Protein AF-A0A9Q0XMI4-F1 (afdb_monomer_lite)

Radius of gyration: 21.8 Å; chains: 1; bounding box: 49×45×54 Å

Foldseek 3Di:
DDDDDPVVVVVVVVVVVVPDDVVVVVLVCVLVVVPDDPVCPCVVVNPPCPDDPPD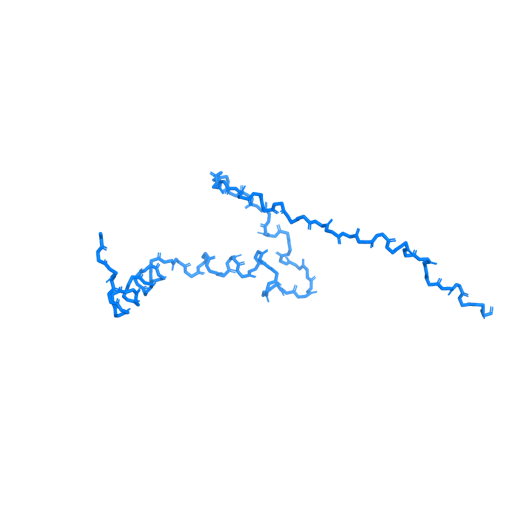PPPPPPPPPDPPPPCPDDPPPPD

Organism: NCBI:txid171643

Secondary structure (DSSP, 8-state):
-PPPPHHHHHHHHHHHHHTS-HHHHHHHHHHTTSS--TTSTTGGGG----S---------------------------

Structure (mmCIF, N/CA/C/O backbone):
data_AF-A0A9Q0XMI4-F1
#
_entry.id   AF-A0A9Q0XMI4-F1
#
loop_
_atom_site.group_PDB
_atom_site.id
_atom_site.type_symbol
_atom_site.label_atom_id
_atom_site.label_alt_id
_atom_site.label_comp_id
_atom_site.label_asym_id
_atom_site.label_entity_id
_atom_site.label_seq_id
_atom_site.pdbx_PDB_ins_code
_atom_site.Cartn_x
_atom_site.Cartn_y
_atom_site.Cartn_z
_atom_site.occupancy
_atom_site.B_iso_or_equiv
_atom_site.auth_seq_id
_atom_site.auth_comp_id
_atom_site.auth_asym_id
_atom_site.auth_atom_id
_atom_site.pdbx_PDB_model_num
ATOM 1 N N . MET A 1 1 ? -2.942 2.720 30.203 1.00 72.75 1 MET A N 1
ATOM 2 C CA . MET A 1 1 ? -3.726 2.772 28.945 1.00 72.75 1 MET A CA 1
ATOM 3 C C . MET A 1 1 ? -4.424 1.431 28.751 1.00 72.75 1 MET A C 1
ATOM 5 O O . MET A 1 1 ? -3.803 0.416 29.034 1.00 72.75 1 MET A O 1
ATOM 9 N N . LYS A 1 2 ? -5.703 1.399 28.352 1.00 88.50 2 LYS A N 1
ATOM 10 C CA . LYS A 1 2 ? -6.426 0.138 28.086 1.00 88.50 2 LYS A CA 1
ATOM 11 C C . LYS A 1 2 ? -6.237 -0.270 26.622 1.00 88.50 2 LYS A C 1
ATOM 13 O O . LYS A 1 2 ? -6.256 0.599 25.754 1.00 88.50 2 LYS A O 1
ATOM 18 N N . ARG A 1 3 ? -6.070 -1.573 26.356 1.00 90.56 3 ARG A N 1
ATOM 19 C CA . ARG A 1 3 ? -5.970 -2.098 24.986 1.00 90.56 3 ARG A CA 1
ATOM 20 C C . ARG A 1 3 ? -7.302 -1.859 24.259 1.00 90.56 3 ARG A C 1
ATOM 22 O O . ARG A 1 3 ? -8.345 -2.213 24.812 1.00 90.56 3 ARG A O 1
ATOM 29 N N . PRO A 1 4 ? -7.296 -1.262 23.058 1.00 90.88 4 PRO A N 1
ATOM 30 C CA . PRO A 1 4 ? -8.508 -1.121 22.266 1.00 90.88 4 PRO A CA 1
ATOM 31 C C . PRO A 1 4 ? -9.029 -2.500 21.848 1.00 90.88 4 PRO A C 1
ATOM 33 O O . PRO A 1 4 ? -8.259 -3.437 21.637 1.00 90.88 4 PRO A O 1
ATOM 36 N N . GLY A 1 5 ? -10.351 -2.625 21.740 1.00 96.81 5 GLY A N 1
ATOM 37 C CA . GLY A 1 5 ? -10.974 -3.841 21.224 1.00 96.81 5 GLY A CA 1
ATOM 38 C C . GLY A 1 5 ? -10.666 -4.047 19.739 1.00 96.81 5 GLY A C 1
ATOM 39 O O . GLY A 1 5 ? -10.430 -3.083 19.011 1.00 96.81 5 GLY A O 1
ATOM 40 N N . ILE A 1 6 ? -10.732 -5.300 19.282 1.00 95.31 6 ILE A N 1
ATOM 41 C CA . ILE A 1 6 ? -10.450 -5.690 17.888 1.00 95.31 6 ILE A CA 1
ATOM 42 C C . ILE A 1 6 ? -11.285 -4.866 16.901 1.00 95.31 6 ILE A C 1
ATOM 44 O O . ILE A 1 6 ? -10.736 -4.301 15.967 1.00 95.31 6 ILE A O 1
ATOM 48 N N . SER A 1 7 ? -12.585 -4.699 17.168 1.00 96.94 7 SER A N 1
ATOM 49 C CA . SER A 1 7 ? -13.480 -3.882 16.332 1.00 96.94 7 SER A CA 1
ATOM 50 C C . SER A 1 7 ? -12.968 -2.447 16.142 1.00 96.94 7 SER A C 1
ATOM 52 O O . SER A 1 7 ? -12.994 -1.910 15.035 1.00 96.94 7 SER A O 1
ATOM 54 N N . LYS A 1 8 ? -12.407 -1.847 17.199 1.00 96.69 8 LYS A N 1
ATOM 55 C CA . LYS A 1 8 ? -11.858 -0.491 17.134 1.00 96.69 8 LYS A CA 1
ATOM 56 C C . LYS A 1 8 ? -10.592 -0.431 16.279 1.00 96.69 8 LYS A C 1
ATOM 58 O O . LYS A 1 8 ? -10.439 0.500 15.497 1.00 96.69 8 LYS A O 1
ATOM 63 N N . ILE A 1 9 ? -9.729 -1.438 16.398 1.00 96.69 9 IL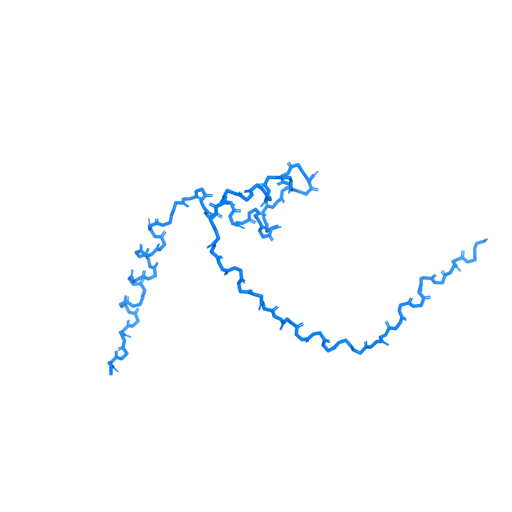E A N 1
ATOM 64 C CA . ILE A 1 9 ? -8.517 -1.570 15.580 1.00 96.69 9 ILE A CA 1
ATOM 65 C C . ILE A 1 9 ? -8.892 -1.759 14.105 1.00 96.69 9 ILE A C 1
ATOM 67 O O . ILE A 1 9 ? -8.358 -1.058 13.252 1.00 96.69 9 ILE A O 1
ATOM 71 N N . CYS A 1 10 ? -9.850 -2.638 13.799 1.00 97.12 10 CYS A N 1
ATOM 72 C CA . CYS A 1 10 ? -10.334 -2.850 12.433 1.00 97.12 10 CYS A CA 1
ATOM 73 C C . CYS A 1 10 ? -10.906 -1.566 11.824 1.00 97.12 10 CYS A C 1
ATOM 75 O O . CYS A 1 10 ? -10.638 -1.268 10.663 1.00 97.12 10 CYS A O 1
ATOM 77 N N . GLN A 1 11 ? -11.654 -0.788 12.612 1.00 97.56 11 GLN A N 1
ATOM 78 C CA . GLN A 1 11 ? -12.170 0.503 12.166 1.00 97.56 11 GLN A CA 1
ATOM 79 C C . GLN A 1 11 ? -11.033 1.469 11.818 1.00 97.56 11 GLN A C 1
ATOM 81 O O . GLN A 1 11 ? -11.094 2.113 10.779 1.00 97.56 11 GLN A O 1
ATOM 86 N N . TRP A 1 12 ? -9.991 1.547 12.648 1.00 97.19 12 TRP A N 1
ATOM 87 C CA . TRP A 1 12 ? -8.834 2.395 12.360 1.00 97.19 12 TRP A CA 1
ATOM 88 C C . TRP A 1 12 ? -8.099 1.961 11.102 1.00 97.19 12 TRP A C 1
ATOM 90 O O . TRP A 1 12 ? -7.828 2.803 10.259 1.00 97.19 12 TRP A O 1
ATOM 100 N N . ILE A 1 13 ? -7.838 0.662 10.942 1.00 96.19 13 ILE A N 1
ATOM 101 C CA . ILE A 1 13 ? -7.195 0.124 9.738 1.00 96.19 13 ILE A CA 1
ATOM 102 C C . ILE A 1 13 ? -8.012 0.498 8.502 1.00 96.19 13 ILE A C 1
ATOM 104 O O . ILE A 1 13 ? -7.457 1.049 7.557 1.00 96.19 13 ILE A O 1
ATOM 108 N N . LYS A 1 14 ? -9.329 0.263 8.530 1.00 96.69 14 LYS A N 1
ATOM 109 C CA . LYS A 1 14 ? -10.211 0.592 7.409 1.00 96.69 14 LYS A CA 1
ATOM 110 C C . LYS A 1 14 ? -10.176 2.084 7.082 1.00 96.69 14 LYS A C 1
ATOM 112 O O . LYS A 1 14 ? -9.912 2.442 5.947 1.00 96.69 14 LYS A O 1
ATOM 117 N N . THR A 1 15 ? -10.395 2.946 8.073 1.00 97.06 15 THR A N 1
ATOM 118 C CA . THR A 1 15 ? -10.398 4.400 7.861 1.00 97.06 15 THR A CA 1
ATOM 119 C C . THR A 1 15 ? -9.050 4.912 7.359 1.00 97.06 15 THR A C 1
ATOM 121 O O . THR A 1 15 ? -9.021 5.797 6.512 1.00 97.06 15 THR A O 1
ATOM 124 N N . SER A 1 16 ? -7.941 4.354 7.849 1.00 95.06 16 SER A N 1
ATOM 125 C CA . SER A 1 16 ? -6.609 4.704 7.360 1.00 95.06 16 SER A CA 1
ATOM 126 C C . SER A 1 16 ? -6.419 4.301 5.901 1.00 95.06 16 SER A C 1
ATOM 128 O O . SER A 1 16 ? -5.930 5.112 5.126 1.00 95.06 16 SER A O 1
ATOM 130 N N . TRP A 1 17 ? -6.830 3.089 5.517 1.00 95.00 17 TRP A N 1
ATOM 131 C CA . TRP A 1 17 ? -6.742 2.625 4.130 1.00 95.00 17 TRP A CA 1
ATOM 132 C C . TRP A 1 17 ? -7.666 3.397 3.187 1.00 95.00 17 TRP A C 1
ATOM 134 O O . TRP A 1 17 ? -7.223 3.767 2.106 1.00 95.00 17 TRP A O 1
ATOM 144 N N . ASP A 1 18 ? -8.891 3.723 3.610 1.00 95.12 18 ASP A N 1
ATOM 145 C CA . ASP A 1 18 ? -9.839 4.530 2.826 1.00 95.12 18 ASP A CA 1
ATOM 146 C C . ASP A 1 18 ? -9.299 5.950 2.538 1.00 95.12 18 ASP A C 1
ATOM 148 O O . ASP A 1 18 ? -9.719 6.599 1.581 1.00 95.12 18 ASP A O 1
ATOM 152 N N . ALA A 1 19 ? -8.368 6.455 3.356 1.00 95.00 19 ALA A N 1
ATOM 153 C CA . ALA A 1 19 ? -7.723 7.752 3.146 1.00 95.00 19 ALA A CA 1
ATOM 154 C C . ALA A 1 19 ? -6.549 7.703 2.146 1.00 95.00 19 ALA A C 1
ATOM 156 O O . ALA A 1 19 ? -6.076 8.755 1.704 1.00 95.00 19 ALA A O 1
ATOM 157 N N . VAL A 1 20 ? -6.058 6.512 1.792 1.00 92.69 20 VAL A N 1
ATOM 158 C CA . VAL A 1 20 ? -4.957 6.342 0.837 1.00 92.69 20 VAL A CA 1
ATOM 159 C C . VAL A 1 20 ? -5.512 6.386 -0.585 1.00 92.69 20 VAL A C 1
ATOM 161 O O . VAL A 1 20 ? -6.431 5.654 -0.933 1.00 92.69 20 VAL A O 1
ATOM 164 N N . LYS A 1 21 ? -4.931 7.238 -1.436 1.00 90.75 21 LYS A N 1
ATOM 165 C CA . LYS A 1 21 ? -5.288 7.294 -2.861 1.00 90.75 21 LYS A CA 1
ATOM 166 C C . LYS A 1 21 ? -4.810 6.035 -3.581 1.00 90.75 21 LYS A C 1
ATOM 168 O O . LYS A 1 21 ? -3.670 5.619 -3.381 1.00 90.75 21 LYS A O 1
ATOM 173 N N . GLU A 1 22 ? -5.628 5.507 -4.486 1.00 89.44 22 GLU A N 1
ATOM 174 C CA . GLU A 1 22 ? -5.284 4.333 -5.302 1.00 89.44 22 GLU A CA 1
ATOM 175 C C . GLU A 1 22 ? -3.962 4.514 -6.060 1.00 89.44 22 GLU A C 1
ATOM 177 O O . GLU A 1 22 ? -3.134 3.609 -6.058 1.00 89.44 22 GLU A O 1
ATOM 182 N N . ASP A 1 23 ? -3.690 5.712 -6.591 1.00 84.12 23 ASP A N 1
ATOM 183 C CA . ASP A 1 23 ? -2.424 6.024 -7.271 1.00 84.12 23 ASP A CA 1
ATOM 184 C C . ASP A 1 23 ? -1.188 5.767 -6.396 1.00 84.12 23 ASP A C 1
ATOM 186 O O . ASP A 1 23 ? -0.142 5.364 -6.899 1.00 84.12 23 ASP A O 1
ATOM 190 N N . ILE A 1 24 ? -1.287 5.998 -5.081 1.00 85.44 24 ILE A N 1
ATOM 191 C CA . ILE A 1 24 ? -0.188 5.753 -4.134 1.00 85.44 24 ILE A CA 1
ATOM 192 C C . ILE A 1 24 ? 0.021 4.249 -3.961 1.00 85.44 24 ILE A C 1
ATOM 194 O O . ILE A 1 24 ? 1.161 3.790 -3.920 1.00 85.44 24 ILE A O 1
ATOM 198 N N . VAL A 1 25 ? -1.074 3.488 -3.891 1.00 86.12 25 VAL A N 1
ATOM 199 C CA . VAL A 1 25 ? -1.047 2.026 -3.788 1.00 86.12 25 VAL A CA 1
ATOM 200 C C . VAL A 1 25 ? -0.435 1.429 -5.053 1.00 86.12 25 VAL A C 1
ATOM 202 O O . VAL A 1 25 ? 0.515 0.661 -4.978 1.00 86.12 25 VAL A O 1
ATOM 205 N N . ILE A 1 26 ? -0.902 1.839 -6.231 1.00 85.06 26 ILE A N 1
ATOM 206 C CA . ILE A 1 26 ? -0.375 1.355 -7.513 1.00 85.06 26 ILE A CA 1
ATOM 207 C C . ILE A 1 26 ? 1.121 1.672 -7.634 1.00 85.06 26 ILE A C 1
ATOM 209 O O . ILE A 1 26 ? 1.915 0.787 -7.956 1.00 85.06 26 ILE A O 1
ATOM 213 N N . LYS A 1 27 ? 1.532 2.907 -7.317 1.00 81.94 27 LYS A N 1
ATOM 214 C CA . LYS A 1 27 ? 2.947 3.305 -7.348 1.00 81.94 27 LYS A CA 1
ATOM 215 C C . LYS A 1 27 ? 3.811 2.500 -6.381 1.00 81.94 27 LYS A C 1
ATOM 217 O O . LYS A 1 27 ? 4.946 2.192 -6.730 1.00 81.94 27 LYS A O 1
ATOM 222 N N . SER A 1 28 ? 3.317 2.148 -5.191 1.00 80.44 28 SER A N 1
ATOM 223 C CA . SER A 1 28 ? 4.096 1.348 -4.238 1.00 80.44 28 SER A CA 1
ATOM 224 C C . SER A 1 28 ? 4.267 -0.099 -4.704 1.00 80.44 28 SER A C 1
ATOM 226 O O . SER A 1 28 ? 5.376 -0.623 -4.626 1.00 80.44 28 SER A O 1
ATOM 228 N N . PHE A 1 29 ? 3.223 -0.716 -5.270 1.00 82.06 29 PHE A N 1
ATOM 229 C CA . PHE A 1 29 ? 3.320 -2.060 -5.855 1.00 82.06 29 PH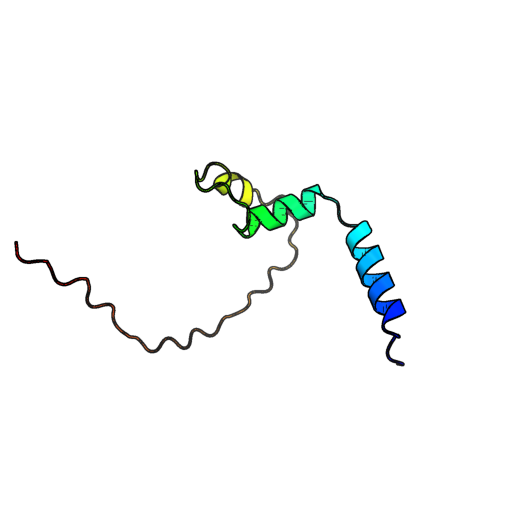E A CA 1
ATOM 230 C C . PHE A 1 29 ? 4.316 -2.126 -7.018 1.00 82.06 29 PHE A C 1
ATOM 232 O O . PHE A 1 29 ? 5.070 -3.098 -7.111 1.00 82.06 29 PHE A O 1
ATOM 239 N N . LYS A 1 30 ? 4.361 -1.087 -7.860 1.00 77.50 30 LYS A N 1
ATOM 240 C CA . LYS A 1 30 ? 5.376 -0.952 -8.915 1.00 77.50 30 LYS A CA 1
ATOM 241 C C . LYS A 1 30 ? 6.772 -0.707 -8.330 1.00 77.50 30 LYS A C 1
ATOM 243 O O . LYS A 1 30 ? 7.711 -1.430 -8.621 1.00 77.50 30 LYS A O 1
ATOM 248 N N . LYS A 1 31 ? 6.919 0.219 -7.376 1.00 72.19 31 LYS A N 1
ATOM 249 C CA . LYS A 1 31 ? 8.212 0.502 -6.720 1.00 72.19 31 LYS A CA 1
ATOM 250 C C . LYS A 1 31 ? 8.848 -0.713 -6.039 1.00 72.19 31 LYS A C 1
ATOM 252 O O . LYS A 1 31 ? 10.068 -0.827 -6.014 1.00 72.19 31 LYS A O 1
ATOM 257 N N . CYS A 1 32 ? 8.035 -1.608 -5.485 1.00 72.25 32 CYS A N 1
ATOM 258 C CA . CYS A 1 32 ? 8.495 -2.862 -4.887 1.00 72.25 32 CYS A CA 1
ATOM 259 C C . CYS A 1 32 ? 8.756 -3.983 -5.911 1.00 72.25 32 CYS A C 1
ATOM 261 O O . CYS A 1 32 ? 9.076 -5.093 -5.495 1.00 72.25 32 CYS A O 1
ATOM 263 N N . GLY A 1 33 ? 8.576 -3.739 -7.214 1.00 68.44 33 GLY A N 1
ATOM 264 C CA . GLY A 1 33 ? 8.759 -4.739 -8.271 1.00 68.44 33 GLY A CA 1
ATOM 265 C C . GLY A 1 33 ? 7.730 -5.874 -8.251 1.00 68.44 33 GLY A C 1
ATOM 266 O O . GLY A 1 33 ? 7.915 -6.878 -8.927 1.00 68.44 33 GLY A O 1
ATOM 267 N N . ILE A 1 34 ? 6.644 -5.743 -7.476 1.00 76.50 34 ILE A N 1
ATOM 268 C CA . ILE A 1 34 ? 5.625 -6.798 -7.320 1.00 76.50 34 ILE A CA 1
ATOM 269 C C . ILE A 1 34 ? 4.742 -6.880 -8.568 1.00 76.50 34 ILE A C 1
ATOM 271 O O . ILE A 1 34 ? 4.313 -7.962 -8.959 1.00 76.50 34 ILE A O 1
ATOM 275 N N . SER A 1 35 ? 4.446 -5.727 -9.169 1.00 73.31 35 SER A N 1
ATOM 276 C CA . SER A 1 35 ? 3.582 -5.609 -10.347 1.00 73.31 35 SER A CA 1
ATOM 277 C C . SER A 1 35 ? 4.288 -4.942 -11.530 1.00 73.31 35 SER A C 1
ATOM 279 O O . SER A 1 35 ? 3.601 -4.439 -12.420 1.00 73.31 35 SER A O 1
ATOM 281 N N . ASN A 1 36 ? 5.625 -4.904 -11.540 1.00 65.81 36 ASN A N 1
ATOM 282 C CA . ASN A 1 36 ? 6.350 -4.402 -12.704 1.00 65.81 36 ASN A CA 1
ATOM 283 C C . ASN A 1 36 ? 6.106 -5.316 -13.897 1.00 65.81 36 ASN A C 1
ATOM 285 O O . ASN A 1 36 ? 6.069 -6.544 -13.769 1.00 65.81 36 ASN A O 1
ATOM 289 N N . ALA A 1 37 ? 5.946 -4.701 -15.063 1.00 69.12 37 ALA A N 1
ATOM 290 C CA . ALA A 1 37 ? 5.996 -5.432 -16.308 1.00 69.12 37 ALA A CA 1
ATOM 291 C C . ALA A 1 37 ? 7.402 -6.036 -16.479 1.00 69.12 37 ALA A C 1
ATOM 293 O O . ALA A 1 37 ? 8.416 -5.391 -16.221 1.00 69.12 37 ALA A O 1
ATOM 294 N N . LEU A 1 38 ? 7.458 -7.310 -16.879 1.00 67.19 38 LEU A N 1
ATOM 295 C CA . LEU A 1 38 ? 8.717 -8.046 -17.065 1.00 67.19 38 LEU A CA 1
ATOM 296 C C . LEU A 1 38 ? 9.528 -7.552 -18.276 1.00 67.19 38 LEU A C 1
ATOM 298 O O . LEU A 1 38 ? 10.633 -8.035 -18.507 1.00 67.19 38 LEU A O 1
ATOM 302 N N . ASP A 1 39 ? 8.961 -6.642 -19.066 1.00 70.44 39 ASP A N 1
ATOM 303 C CA . ASP A 1 39 ? 9.605 -5.995 -20.208 1.00 70.44 39 ASP A CA 1
ATOM 304 C C . ASP A 1 39 ? 10.555 -4.856 -19.796 1.00 70.44 39 ASP A C 1
ATOM 306 O O . ASP A 1 39 ? 11.330 -4.390 -20.628 1.00 70.44 39 ASP A O 1
ATOM 310 N N . GLY A 1 40 ? 10.553 -4.454 -18.517 1.00 64.81 40 GLY A N 1
ATOM 311 C CA . GLY A 1 40 ? 11.461 -3.444 -17.967 1.00 64.81 40 GLY A CA 1
ATOM 312 C C . GLY A 1 40 ? 11.098 -2.004 -18.339 1.0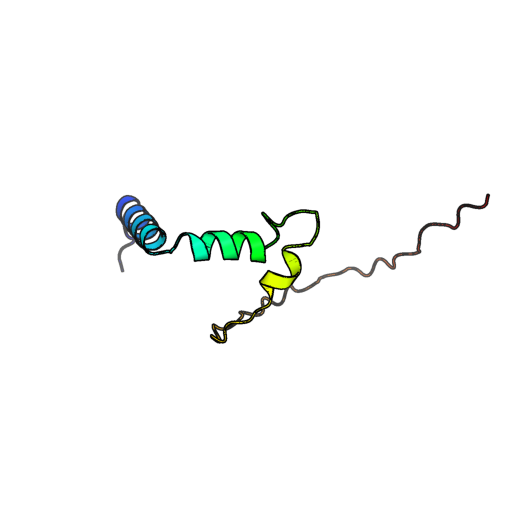0 64.81 40 GLY A C 1
ATOM 313 O O . GLY A 1 40 ? 11.830 -1.081 -17.989 1.00 64.81 40 GLY A O 1
ATOM 314 N N . GLU A 1 41 ? 9.963 -1.774 -19.008 1.00 67.00 41 GLU A N 1
ATOM 315 C CA . GLU A 1 41 ? 9.581 -0.431 -19.477 1.00 67.00 41 GLU A CA 1
ATOM 316 C C . GLU A 1 41 ? 9.082 0.481 -18.341 1.00 67.00 41 GLU A C 1
ATOM 318 O O . GLU A 1 41 ? 9.030 1.702 -18.481 1.00 67.00 41 GLU A O 1
ATOM 323 N N . GLU A 1 42 ? 8.746 -0.098 -17.184 1.00 61.97 42 GLU A N 1
ATOM 324 C CA . GLU A 1 42 ? 8.290 0.635 -15.997 1.00 61.97 42 GLU A CA 1
ATOM 325 C C . GLU A 1 42 ? 9.390 0.848 -14.940 1.00 61.97 42 GLU A C 1
ATOM 327 O O . GLU A 1 42 ? 9.154 1.551 -13.952 1.00 61.97 42 GLU A O 1
ATOM 332 N N . ASP A 1 43 ? 10.591 0.292 -15.139 1.00 62.53 43 ASP A N 1
ATOM 333 C CA . ASP A 1 43 ? 11.682 0.345 -14.152 1.00 62.53 43 ASP A CA 1
ATOM 334 C C . ASP A 1 43 ? 12.266 1.762 -13.995 1.00 62.53 43 ASP A C 1
ATOM 336 O O . ASP A 1 43 ? 12.725 2.147 -12.915 1.00 62.53 43 ASP A O 1
ATOM 340 N N . GLU A 1 44 ? 12.177 2.586 -15.042 1.00 60.84 44 GLU A N 1
ATOM 341 C CA . GLU A 1 44 ? 12.683 3.966 -15.056 1.00 60.84 44 GLU A CA 1
ATOM 342 C C . GLU A 1 44 ? 11.777 4.937 -14.261 1.00 60.84 44 GLU A C 1
ATOM 344 O O . GLU A 1 44 ? 12.243 5.936 -13.710 1.00 60.84 44 GLU A O 1
ATOM 349 N N . LEU A 1 45 ? 10.488 4.604 -14.095 1.00 59.28 45 LEU A N 1
ATOM 350 C CA . LEU A 1 45 ? 9.475 5.429 -13.410 1.00 59.28 45 LEU A CA 1
ATOM 351 C C . LEU A 1 45 ? 9.502 5.309 -11.874 1.00 59.28 45 L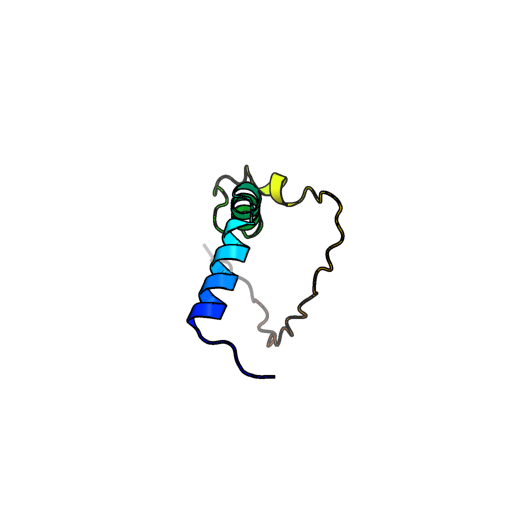EU A C 1
ATOM 353 O O . LEU A 1 45 ? 8.782 6.023 -11.171 1.00 59.28 45 LEU A O 1
ATOM 357 N N . ILE A 1 46 ? 10.310 4.399 -11.327 1.00 60.66 46 ILE A N 1
ATOM 358 C CA . ILE A 1 46 ? 10.329 4.067 -9.892 1.00 60.66 46 ILE A CA 1
ATOM 359 C C . ILE A 1 46 ? 11.196 5.040 -9.072 1.00 60.66 46 ILE A C 1
ATOM 361 O O . ILE A 1 46 ? 11.016 5.186 -7.847 1.00 60.66 46 ILE A O 1
ATOM 365 N N . TYR A 1 47 ? 12.119 5.731 -9.743 1.00 58.69 47 TYR A N 1
ATOM 366 C CA . TYR A 1 47 ? 13.172 6.529 -9.116 1.00 58.69 47 TYR A CA 1
ATOM 367 C C . TYR A 1 47 ? 13.041 8.041 -9.303 1.00 58.69 47 TYR A C 1
ATOM 369 O O . TYR A 1 47 ? 13.902 8.758 -8.794 1.00 58.69 47 TYR A O 1
ATOM 377 N N . GLU A 1 48 ? 11.973 8.554 -9.929 1.00 58.44 48 GLU A N 1
ATOM 378 C CA . GLU A 1 48 ? 11.666 9.985 -9.824 1.00 58.44 48 GLU A CA 1
ATOM 379 C C . GLU A 1 48 ? 11.254 10.308 -8.381 1.00 58.44 48 GLU A C 1
ATOM 381 O O . GLU A 1 48 ? 10.102 10.188 -7.955 1.00 58.44 48 GLU A O 1
ATOM 386 N N . ASP A 1 49 ? 12.270 10.663 -7.600 1.00 56.09 49 ASP A N 1
ATOM 387 C CA . ASP A 1 49 ? 12.187 11.173 -6.245 1.00 56.09 49 ASP A CA 1
ATOM 388 C C . ASP A 1 49 ? 11.509 12.543 -6.299 1.00 56.09 49 ASP A C 1
ATOM 390 O O . ASP A 1 49 ? 12.155 13.586 -6.398 1.00 56.09 49 ASP A O 1
ATOM 394 N N . SER A 1 50 ? 10.173 12.561 -6.284 1.00 55.28 50 SER A N 1
ATOM 395 C CA . SER A 1 50 ? 9.445 13.785 -5.973 1.00 55.28 50 SER A CA 1
ATOM 396 C C . SER A 1 50 ? 9.786 14.130 -4.528 1.00 55.28 50 SER A C 1
ATOM 398 O O . SER A 1 50 ? 9.183 13.584 -3.603 1.00 55.28 50 SER A O 1
ATOM 400 N N . SER A 1 51 ? 10.810 14.965 -4.368 1.00 53.06 51 SER A N 1
ATOM 401 C CA . SER A 1 51 ? 11.436 15.373 -3.120 1.00 53.06 51 SER A CA 1
ATOM 402 C C . SER A 1 51 ? 10.431 15.499 -1.979 1.00 53.06 51 SER A C 1
ATOM 404 O O . SER A 1 51 ? 9.753 16.512 -1.826 1.00 53.06 51 SER A O 1
ATOM 406 N N . ASN A 1 52 ? 10.355 14.465 -1.151 1.00 50.47 52 ASN A N 1
ATOM 407 C CA . ASN A 1 52 ? 9.908 14.605 0.217 1.00 50.47 52 ASN A CA 1
ATOM 408 C C . ASN A 1 52 ? 10.674 13.576 1.035 1.00 50.47 52 ASN A C 1
ATOM 410 O O . ASN A 1 52 ? 10.332 12.395 1.066 1.00 50.47 52 ASN A O 1
ATOM 414 N N . GLU A 1 53 ? 11.750 14.067 1.641 1.00 55.28 53 GLU A N 1
ATOM 415 C CA . GLU A 1 53 ? 12.582 13.413 2.640 1.00 55.28 53 GLU A CA 1
ATOM 416 C C . GLU A 1 53 ? 11.706 12.868 3.776 1.00 55.28 53 GLU A C 1
ATOM 418 O O . GLU A 1 53 ? 11.484 13.501 4.798 1.00 55.28 53 GLU A O 1
ATOM 423 N N . SER A 1 54 ? 11.136 11.686 3.573 1.00 48.69 54 SER A N 1
ATOM 424 C CA . SER A 1 54 ? 10.547 10.890 4.637 1.00 48.69 54 SER A CA 1
ATOM 425 C C . SER A 1 54 ? 11.552 9.800 4.942 1.00 48.69 54 SER A C 1
ATOM 427 O O . SER A 1 54 ? 11.476 8.718 4.363 1.00 48.69 54 SER A O 1
ATOM 429 N N . SER A 1 55 ? 12.541 10.158 5.766 1.00 57.41 55 SER A N 1
ATOM 430 C CA . SER A 1 55 ? 13.383 9.262 6.565 1.00 57.41 55 SER A CA 1
ATOM 431 C C . SER A 1 55 ? 13.352 7.798 6.114 1.00 57.41 55 SER A C 1
ATOM 433 O O . SER A 1 55 ? 12.632 6.959 6.659 1.00 57.41 55 SER A O 1
ATOM 435 N N . ARG A 1 56 ? 14.161 7.477 5.097 1.00 55.62 56 ARG A N 1
ATOM 436 C CA . ARG A 1 56 ? 14.523 6.088 4.809 1.00 55.62 56 ARG A CA 1
ATOM 437 C C . ARG A 1 56 ? 15.132 5.517 6.088 1.00 55.62 56 ARG A C 1
ATOM 439 O O . ARG A 1 56 ? 16.259 5.857 6.435 1.00 55.62 56 ARG A O 1
ATOM 446 N N . VAL A 1 57 ? 14.386 4.685 6.809 1.00 57.09 57 VAL A N 1
ATOM 447 C CA . VAL A 1 57 ? 14.967 3.862 7.868 1.00 57.09 57 VAL A CA 1
ATOM 448 C C . VAL A 1 57 ? 15.890 2.863 7.183 1.00 57.09 57 VAL A C 1
ATOM 450 O O . VAL A 1 57 ? 15.442 1.968 6.470 1.00 57.09 57 VAL A O 1
ATOM 453 N N . HIS A 1 58 ? 17.193 3.089 7.318 1.00 62.69 58 HIS A N 1
ATOM 454 C CA . H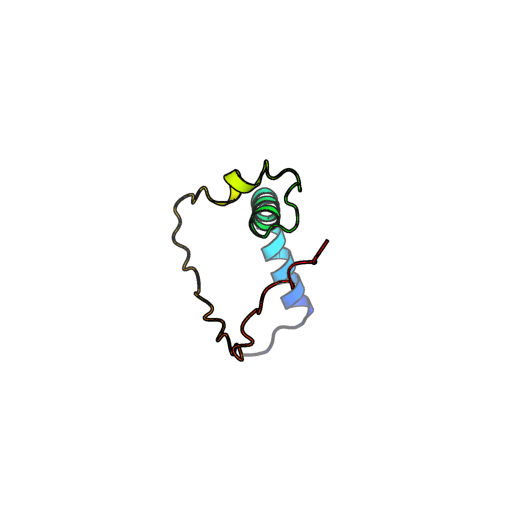IS A 1 58 ? 18.208 2.123 6.937 1.00 62.69 58 HIS A CA 1
ATOM 455 C C . HIS A 1 58 ? 18.047 0.933 7.882 1.00 62.69 58 HIS A C 1
ATOM 457 O O . HIS A 1 58 ? 18.343 1.030 9.069 1.00 62.69 58 HIS A O 1
ATOM 463 N N . PHE A 1 59 ? 17.439 -0.144 7.392 1.00 52.69 59 PHE A N 1
ATOM 464 C CA . PHE A 1 59 ? 17.477 -1.416 8.089 1.00 52.69 59 PHE A CA 1
ATOM 465 C C . PHE A 1 59 ? 18.814 -2.043 7.720 1.00 52.69 59 PHE A C 1
ATOM 467 O O . PHE A 1 59 ? 18.947 -2.599 6.630 1.00 52.69 59 PHE A O 1
ATOM 474 N N . ASP A 1 60 ? 19.805 -1.866 8.589 1.00 54.75 60 ASP A N 1
ATOM 475 C CA . ASP A 1 60 ? 21.046 -2.628 8.543 1.00 54.75 60 ASP A CA 1
ATOM 476 C C . ASP A 1 60 ? 20.675 -4.106 8.709 1.00 54.75 60 ASP A C 1
ATOM 478 O O . ASP A 1 60 ? 20.452 -4.599 9.816 1.00 54.75 60 ASP A O 1
ATOM 482 N N . PHE A 1 61 ? 20.502 -4.801 7.587 1.00 60.25 61 PHE A N 1
ATOM 483 C CA . PHE A 1 61 ? 20.477 -6.252 7.582 1.00 60.25 61 PHE A CA 1
ATOM 484 C C . PHE A 1 61 ? 21.910 -6.686 7.868 1.00 60.25 61 PHE A C 1
ATOM 486 O O . PHE A 1 61 ? 22.790 -6.521 7.026 1.00 60.25 61 PHE A O 1
ATOM 493 N N . GLU A 1 62 ? 22.150 -7.152 9.092 1.00 63.41 62 GLU A N 1
ATOM 494 C CA . GLU A 1 62 ? 23.407 -7.780 9.479 1.00 63.41 62 GLU A CA 1
ATOM 495 C C . GLU A 1 62 ? 23.550 -9.063 8.653 1.00 63.41 62 GLU A C 1
ATOM 497 O O . GLU A 1 62 ? 22.980 -10.109 8.965 1.00 63.41 62 GLU A O 1
ATOM 502 N N . ASP A 1 63 ? 24.240 -8.925 7.525 1.00 55.44 63 ASP A N 1
ATOM 503 C CA . ASP A 1 63 ? 24.631 -10.017 6.654 1.00 55.44 63 ASP A CA 1
ATOM 504 C C . ASP A 1 63 ? 25.659 -10.864 7.404 1.00 55.44 63 ASP A C 1
ATOM 506 O O . ASP A 1 63 ? 26.855 -10.586 7.406 1.00 55.44 63 ASP A O 1
ATOM 510 N N . SER A 1 64 ? 25.178 -11.886 8.105 1.00 62.44 64 SER A N 1
ATOM 511 C CA . SER A 1 64 ? 26.025 -12.985 8.557 1.00 62.44 64 SER A CA 1
ATOM 512 C C . SER A 1 64 ? 26.271 -13.906 7.362 1.00 62.44 64 SER A C 1
ATOM 514 O O . SER A 1 64 ? 25.783 -15.037 7.343 1.00 62.44 64 SER A O 1
ATOM 516 N N . SER A 1 65 ? 26.967 -13.413 6.336 1.00 61.72 65 SER A N 1
ATOM 517 C CA . SER A 1 65 ? 27.494 -14.264 5.277 1.00 61.72 65 SER A CA 1
ATOM 518 C C . SER A 1 65 ? 28.674 -15.050 5.842 1.00 61.72 65 SER A C 1
ATOM 520 O O . SER A 1 65 ? 29.712 -14.511 6.210 1.00 61.72 65 SER A O 1
ATOM 522 N N . GLU A 1 66 ? 28.493 -16.361 5.972 1.00 65.25 66 GLU A N 1
ATOM 523 C CA . GLU A 1 66 ? 29.628 -17.271 5.914 1.00 65.25 66 GLU A CA 1
ATOM 524 C C . GLU A 1 66 ? 30.135 -17.201 4.466 1.00 65.25 66 GLU A C 1
ATOM 526 O O . GLU A 1 66 ? 29.387 -17.503 3.533 1.00 65.25 66 GLU A O 1
ATOM 531 N N . ASP A 1 67 ? 31.361 -16.705 4.285 1.00 63.00 67 ASP A N 1
ATOM 532 C CA . ASP A 1 67 ? 32.040 -16.552 2.997 1.00 63.00 67 ASP A CA 1
ATOM 533 C C . ASP A 1 67 ? 32.208 -17.914 2.289 1.00 63.00 67 ASP A C 1
ATOM 535 O O . ASP A 1 67 ? 33.254 -18.557 2.366 1.00 63.00 67 ASP A O 1
ATOM 539 N N . GLU A 1 68 ? 31.186 -18.377 1.574 1.00 65.69 68 GLU A N 1
ATOM 540 C CA . GLU A 1 68 ? 31.330 -19.433 0.570 1.00 65.69 68 GLU A CA 1
ATOM 541 C C . GLU A 1 68 ? 31.742 -18.759 -0.752 1.00 65.69 68 GLU A C 1
ATOM 543 O O . GLU A 1 68 ? 30.916 -18.227 -1.498 1.00 65.69 68 GLU A O 1
ATOM 548 N N . GLU A 1 69 ? 33.052 -18.729 -1.021 1.00 70.81 69 GLU A N 1
ATOM 549 C CA . GLU A 1 69 ? 33.638 -18.194 -2.255 1.00 70.81 69 GLU A CA 1
ATOM 550 C C . GLU A 1 69 ? 33.043 -18.924 -3.473 1.00 70.81 69 GLU A C 1
ATOM 552 O O . GLU A 1 69 ? 33.234 -20.124 -3.664 1.00 70.81 69 GLU A O 1
ATOM 557 N N . PHE A 1 70 ? 32.287 -18.209 -4.309 1.00 72.25 70 PHE A N 1
ATOM 558 C CA . PHE A 1 70 ? 31.710 -18.757 -5.535 1.00 72.25 70 PHE A CA 1
ATOM 559 C C . PHE A 1 70 ? 32.829 -19.143 -6.519 1.00 72.25 70 PHE A C 1
ATOM 561 O O . PHE A 1 70 ? 33.333 -18.303 -7.262 1.00 72.25 70 PHE A O 1
ATOM 568 N N . LEU A 1 71 ? 33.201 -20.429 -6.552 1.00 69.44 71 LEU A N 1
ATOM 569 C CA . LEU A 1 71 ? 34.306 -20.982 -7.359 1.00 69.44 71 LEU A CA 1
ATOM 570 C C . LEU A 1 71 ? 34.029 -21.060 -8.879 1.00 69.44 71 LEU A C 1
ATOM 572 O O . LEU A 1 71 ? 34.722 -21.778 -9.600 1.00 69.44 71 LEU A O 1
ATOM 576 N N . GLY A 1 72 ? 33.042 -20.313 -9.381 1.00 76.69 72 GLY A N 1
ATOM 577 C CA . GLY A 1 72 ? 32.643 -20.321 -10.786 1.00 76.69 72 GLY A CA 1
ATOM 578 C C . GLY A 1 72 ? 31.961 -21.622 -11.222 1.00 76.69 72 GLY A C 1
ATOM 579 O O . GLY A 1 72 ? 31.972 -22.641 -10.532 1.00 76.69 72 GLY A O 1
ATOM 580 N N . PHE A 1 73 ? 31.328 -21.590 -12.396 1.00 74.00 73 PHE A N 1
ATOM 581 C CA . PHE A 1 73 ? 30.944 -22.828 -13.068 1.00 74.00 73 PHE A CA 1
ATOM 582 C C . PHE A 1 73 ? 32.220 -23.456 -13.636 1.00 74.00 73 PHE A C 1
ATOM 584 O O . PHE A 1 73 ? 32.996 -22.722 -14.250 1.00 74.00 73 PHE A O 1
ATOM 591 N N . PRO A 1 74 ? 32.464 -24.765 -13.443 1.00 74.25 74 PRO A N 1
ATOM 592 C CA . PRO A 1 74 ? 33.590 -25.413 -14.096 1.00 74.25 74 PRO A CA 1
ATOM 593 C C . PRO A 1 74 ? 33.460 -25.175 -15.598 1.00 74.25 74 PRO A C 1
ATOM 595 O O . PRO A 1 74 ? 32.377 -25.395 -16.152 1.00 74.25 74 PRO A O 1
ATOM 598 N N . ASP A 1 75 ? 34.536 -24.703 -16.233 1.00 71.31 75 ASP A N 1
ATOM 599 C CA . ASP A 1 75 ? 34.594 -24.643 -17.687 1.00 71.31 75 ASP A CA 1
ATOM 600 C C . ASP A 1 75 ? 34.233 -26.036 -18.198 1.00 71.31 75 ASP A C 1
ATOM 602 O O . ASP A 1 75 ? 34.871 -27.042 -17.879 1.00 71.31 75 ASP A O 1
ATOM 606 N N . SER A 1 76 ? 33.113 -26.109 -18.908 1.00 72.00 76 SER A N 1
ATOM 607 C CA . SER A 1 76 ? 32.704 -27.323 -19.580 1.00 72.00 76 SER A CA 1
ATOM 608 C C . SER A 1 76 ? 33.706 -27.551 -20.703 1.00 72.00 76 SER A C 1
ATOM 610 O O . SER A 1 76 ? 33.585 -26.921 -21.754 1.00 72.00 76 SER A O 1
ATOM 612 N N . ASP A 1 77 ? 34.697 -28.410 -20.453 1.00 68.00 77 ASP A N 1
ATOM 613 C CA . ASP A 1 77 ? 35.598 -28.945 -21.472 1.00 68.00 77 ASP A CA 1
ATOM 614 C C . ASP A 1 77 ? 34.742 -29.637 -22.546 1.00 68.00 77 ASP A C 1
ATOM 616 O O . ASP A 1 77 ? 34.302 -30.780 -22.381 1.00 68.00 77 ASP A O 1
ATOM 620 N N . PHE A 1 78 ? 34.456 -28.904 -23.622 1.00 59.06 78 PHE A N 1
ATOM 621 C CA . PHE A 1 78 ? 34.015 -29.462 -24.892 1.00 59.06 78 PHE A CA 1
ATOM 622 C C . PHE A 1 78 ? 35.219 -29.623 -25.818 1.00 59.06 78 PHE A C 1
ATOM 624 O O . PHE A 1 78 ? 35.963 -28.630 -25.990 1.00 59.06 78 PHE A O 1
#

pLDDT: mean 74.05, std 14.96, range [48.69, 97.56]

Sequence (78 aa):
MKRPGISKICQWIKTSWDAVKEDIVIKSFKKCGISNALDGEEDELIYEDSSNESSRVHFDFEDSSEDEEFLGFPDSDF